Protein AF-A0A0F9H4Y7-F1 (afdb_monomer_lite)

Sequence (77 aa):
MPGKHAVRKRLPDTRDSITRHVVIDYSTDVYITVGLYPDTKQPGEVFITVGKVGSTVRGMIDLFGLNVSLLLQYGID

InterPro domains:
  IPR024434 TSCPD domain [PF12637] (12-77)

pLDDT: mean 80.58, std 11.64, range [43.25, 91.88]

Secondary structure (DSSP, 8-state):
---------PPPSS--EEEEEEEETTTEEEEEEEEE-TTT--EEEEEEEESS--HHHHHHHHHHHHHHHHHHHTT--

Radius of gyration: 14.74 Å; chains: 1; bounding box: 30×20×50 Å

Organism: NCBI:txid412755

Foldseek 3Di:
DPPPFLDQADADPDFDKDWDWDDDPNPKIKIWIFTARRPPRHTQFIAIDIDPDDPVVRVVRRVVRVVVNRVSRSVPD

Structure (mmCIF, N/CA/C/O backbone):
data_AF-A0A0F9H4Y7-F1
#
_entry.id   AF-A0A0F9H4Y7-F1
#
loop_
_atom_site.group_PDB
_atom_site.id
_atom_site.type_symbol
_atom_site.label_atom_id
_atom_site.label_alt_id
_atom_site.label_comp_id
_atom_site.label_asym_id
_atom_site.label_entity_id
_atom_site.label_seq_id
_atom_site.pdbx_PDB_ins_code
_atom_site.Cartn_x
_atom_site.Cartn_y
_atom_site.Cartn_z
_atom_site.occupancy
_atom_site.B_iso_or_equiv
_atom_site.auth_seq_id
_atom_site.auth_comp_id
_atom_site.auth_asym_id
_atom_site.auth_atom_id
_atom_site.pdbx_PDB_model_num
ATOM 1 N N . MET A 1 1 ? 2.044 -0.802 33.945 1.00 46.75 1 MET A N 1
ATOM 2 C CA . MET A 1 1 ? 0.850 -0.789 33.071 1.00 46.75 1 MET A CA 1
ATOM 3 C C . MET A 1 1 ? 0.955 -2.002 32.163 1.00 46.75 1 MET A C 1
ATOM 5 O O . MET A 1 1 ? 2.001 -2.121 31.535 1.00 46.75 1 MET A O 1
ATOM 9 N N . PRO A 1 2 ? -0.008 -2.940 32.141 1.00 43.25 2 PRO A N 1
ATOM 10 C CA . PRO A 1 2 ? 0.052 -4.049 31.193 1.00 43.25 2 PRO A CA 1
ATOM 11 C C . PRO A 1 2 ? 0.055 -3.449 29.785 1.00 43.25 2 PRO A C 1
ATOM 13 O O . PRO A 1 2 ? -0.768 -2.583 29.483 1.00 43.25 2 PRO A O 1
ATOM 16 N N . GLY A 1 3 ? 1.053 -3.820 28.979 1.00 52.31 3 GLY A N 1
ATOM 17 C CA . GLY A 1 3 ? 1.227 -3.295 27.631 1.00 52.31 3 GLY A CA 1
ATOM 18 C C . GLY A 1 3 ? -0.064 -3.485 26.850 1.00 52.31 3 GLY A C 1
ATOM 19 O O . GLY A 1 3 ? -0.617 -4.582 26.825 1.00 52.31 3 GLY A O 1
ATOM 20 N N . LYS A 1 4 ? -0.576 -2.402 26.263 1.00 53.12 4 LYS A N 1
ATOM 21 C CA . LYS A 1 4 ? -1.702 -2.441 25.332 1.00 53.12 4 LYS A CA 1
ATOM 22 C C . LYS A 1 4 ? -1.236 -3.302 24.158 1.00 53.12 4 LYS A C 1
ATOM 24 O O . LYS A 1 4 ? -0.572 -2.810 23.253 1.00 53.12 4 LYS A O 1
ATOM 29 N N . HIS A 1 5 ? -1.468 -4.610 24.226 1.00 55.25 5 HIS A N 1
ATOM 30 C CA . HIS A 1 5 ? -1.203 -5.484 23.099 1.00 55.25 5 HIS A CA 1
ATOM 31 C C . HIS A 1 5 ? -2.048 -4.939 21.958 1.00 55.25 5 HIS A C 1
ATOM 33 O O . HIS A 1 5 ? -3.264 -4.814 22.101 1.00 55.25 5 HIS A O 1
ATOM 39 N N . ALA A 1 6 ? -1.388 -4.536 20.879 1.00 57.22 6 ALA A N 1
ATOM 40 C CA . ALA A 1 6 ? -2.034 -4.154 19.645 1.00 57.22 6 ALA A CA 1
ATOM 41 C C . ALA A 1 6 ? -2.961 -5.298 19.213 1.00 57.22 6 ALA A C 1
ATOM 43 O O . ALA A 1 6 ? -2.517 -6.323 18.693 1.00 57.22 6 ALA A O 1
ATOM 44 N N . VAL A 1 7 ? -4.252 -5.178 19.519 1.00 65.38 7 VAL A N 1
ATOM 45 C CA . VAL A 1 7 ? -5.245 -6.158 19.096 1.00 65.38 7 VAL A CA 1
ATOM 46 C C . VAL A 1 7 ? -5.411 -5.943 17.605 1.00 65.38 7 VAL A C 1
ATOM 48 O O . VAL A 1 7 ? -5.852 -4.873 17.190 1.00 65.38 7 VAL A O 1
ATOM 51 N N . ARG A 1 8 ? -5.029 -6.946 16.805 1.00 69.12 8 ARG A N 1
ATOM 52 C CA . ARG A 1 8 ? -5.170 -6.890 15.350 1.00 69.12 8 ARG A CA 1
ATOM 53 C C . ARG A 1 8 ? -6.621 -6.560 15.007 1.00 69.12 8 ARG A C 1
ATOM 55 O O . ARG A 1 8 ? -7.504 -7.403 15.186 1.00 69.12 8 ARG A O 1
ATOM 62 N N . LYS A 1 9 ? -6.861 -5.367 14.470 1.00 72.75 9 LYS A N 1
ATOM 63 C CA . LYS A 1 9 ? -8.163 -5.001 13.922 1.00 72.75 9 LYS A CA 1
ATOM 64 C C . LYS A 1 9 ? -8.222 -5.575 12.511 1.00 72.75 9 LYS A C 1
ATOM 66 O O . LYS A 1 9 ? -7.463 -5.179 11.636 1.00 72.75 9 LYS A O 1
ATOM 71 N N . ARG A 1 10 ? -9.056 -6.593 12.294 1.00 72.94 10 ARG A N 1
ATOM 72 C CA . ARG A 1 10 ? -9.253 -7.129 10.941 1.00 72.94 10 ARG A CA 1
ATOM 73 C C . ARG A 1 10 ? -10.072 -6.129 10.136 1.00 72.94 10 ARG A C 1
ATOM 75 O O . ARG A 1 10 ? -11.046 -5.585 10.654 1.00 72.94 10 ARG A O 1
ATOM 82 N N . LEU A 1 11 ? -9.690 -5.909 8.883 1.00 77.62 11 LEU A N 1
ATOM 83 C CA . LEU A 1 11 ? -10.543 -5.176 7.960 1.00 77.62 11 LEU A CA 1
ATOM 84 C C . LEU A 1 11 ? -11.662 -6.090 7.430 1.00 77.62 11 LEU A C 1
ATOM 86 O O . LEU A 1 11 ? -11.418 -7.281 7.228 1.00 77.62 11 LEU A O 1
ATOM 90 N N . PRO A 1 12 ? -12.868 -5.547 7.196 1.00 79.62 12 PRO A N 1
ATOM 91 C CA . PRO A 1 12 ? -13.977 -6.281 6.594 1.00 79.62 12 PRO A CA 1
ATOM 92 C C . PRO A 1 12 ? -13.719 -6.584 5.115 1.00 79.62 12 PRO A C 1
ATOM 94 O O . PRO A 1 12 ? -12.951 -5.885 4.451 1.00 79.62 12 PRO A O 1
ATOM 97 N N . ASP A 1 13 ? -14.380 -7.612 4.583 1.00 78.12 13 ASP A N 1
ATOM 98 C CA . ASP A 1 13 ? -14.191 -8.062 3.195 1.00 78.12 13 ASP A CA 1
ATOM 99 C C . ASP A 1 13 ? -14.547 -6.980 2.165 1.00 78.12 13 ASP A C 1
ATOM 101 O O . ASP A 1 13 ? -13.954 -6.919 1.093 1.00 78.12 13 ASP A O 1
ATOM 105 N N . THR A 1 14 ? -15.480 -6.086 2.500 1.00 77.25 14 THR A N 1
ATOM 106 C CA . THR A 1 14 ? -15.831 -4.909 1.696 1.00 77.25 14 THR A CA 1
ATOM 107 C C . THR A 1 14 ? -15.536 -3.643 2.487 1.00 77.25 14 THR A C 1
ATOM 109 O O . THR A 1 14 ? -15.910 -3.534 3.656 1.00 77.25 14 THR A O 1
ATOM 112 N N . ARG A 1 15 ? -14.845 -2.694 1.857 1.00 85.50 15 ARG A N 1
ATOM 113 C CA . ARG A 1 15 ? -14.390 -1.451 2.482 1.00 85.50 15 ARG A CA 1
ATOM 114 C C . ARG A 1 15 ? -14.205 -0.354 1.442 1.00 85.50 15 ARG A C 1
ATOM 116 O O . ARG A 1 15 ? -13.974 -0.653 0.271 1.00 85.50 15 ARG A O 1
ATOM 123 N N . ASP A 1 16 ? -14.243 0.893 1.892 1.00 85.38 16 ASP A N 1
ATOM 124 C CA . ASP A 1 16 ? -13.893 2.028 1.045 1.00 85.38 16 ASP A CA 1
ATOM 125 C C . ASP A 1 16 ? -12.387 2.034 0.777 1.00 85.38 16 ASP A C 1
ATOM 127 O O . ASP A 1 16 ? -11.576 1.806 1.680 1.00 85.38 16 ASP A O 1
ATOM 131 N N . SER A 1 17 ? -12.008 2.324 -0.465 1.00 88.62 17 SER A N 1
ATOM 132 C CA . SER A 1 17 ? -10.610 2.463 -0.857 1.00 88.62 17 SER A CA 1
ATOM 133 C C . SER A 1 17 ? -10.380 3.744 -1.642 1.00 88.62 17 SER A C 1
ATOM 135 O O . SER A 1 17 ? -11.165 4.087 -2.526 1.00 88.62 17 SER A O 1
ATOM 137 N N . ILE A 1 18 ? -9.270 4.420 -1.365 1.00 90.44 18 ILE A N 1
ATOM 138 C CA . ILE A 1 18 ? -8.815 5.583 -2.121 1.00 90.44 18 ILE A CA 1
ATOM 139 C C . ILE A 1 18 ? -7.635 5.149 -2.982 1.00 90.44 18 ILE A C 1
ATOM 141 O O . ILE A 1 18 ? -6.579 4.802 -2.456 1.00 90.44 18 ILE A O 1
ATOM 145 N N . THR A 1 19 ? -7.798 5.208 -4.302 1.00 91.62 19 THR A N 1
ATOM 146 C CA . THR A 1 19 ? -6.693 4.999 -5.242 1.00 91.62 19 THR A CA 1
ATOM 147 C C . THR A 1 19 ? -6.181 6.339 -5.748 1.00 91.62 19 THR A C 1
ATOM 149 O O . THR A 1 19 ? -6.922 7.141 -6.317 1.00 91.62 19 THR A O 1
ATOM 152 N N . ARG A 1 20 ? -4.884 6.577 -5.563 1.00 91.88 20 ARG A N 1
ATOM 153 C CA . ARG A 1 20 ? -4.168 7.740 -6.070 1.00 91.88 20 ARG A CA 1
ATOM 154 C C . ARG A 1 20 ? -3.150 7.304 -7.112 1.00 91.88 20 ARG A C 1
ATOM 156 O O . ARG A 1 20 ? -2.245 6.530 -6.817 1.00 91.88 20 ARG A O 1
ATOM 163 N N . HIS A 1 21 ? -3.288 7.837 -8.319 1.00 90.00 21 HIS A N 1
ATOM 164 C CA . HIS A 1 21 ? -2.278 7.731 -9.367 1.00 90.00 21 HIS A CA 1
ATOM 165 C C . HIS A 1 21 ? -1.302 8.904 -9.256 1.00 90.00 21 HIS A C 1
ATOM 167 O O . HIS A 1 21 ? -1.710 10.054 -9.076 1.00 90.00 21 HIS A O 1
ATOM 173 N N . VAL A 1 22 ? -0.015 8.593 -9.312 1.00 88.50 22 VAL A N 1
ATOM 174 C CA . VAL A 1 22 ? 1.110 9.521 -9.250 1.00 88.50 22 VAL A CA 1
ATOM 175 C C . VAL A 1 22 ? 2.063 9.149 -10.375 1.00 88.50 22 VAL A C 1
ATOM 177 O O . VAL A 1 22 ? 2.347 7.975 -10.581 1.00 88.50 22 VAL A O 1
ATOM 180 N N . VAL A 1 23 ? 2.576 10.143 -11.090 1.00 84.44 23 VAL A N 1
ATOM 181 C CA . VAL A 1 23 ? 3.613 9.939 -12.103 1.00 84.44 23 VAL A CA 1
ATOM 182 C C . VAL A 1 23 ? 4.911 10.524 -11.564 1.00 84.44 23 VAL A C 1
ATOM 184 O O . VAL A 1 23 ? 4.973 11.718 -11.277 1.00 84.44 23 VAL A O 1
ATOM 187 N N . ILE A 1 24 ? 5.932 9.684 -11.407 1.00 82.75 24 ILE A N 1
ATOM 188 C CA . ILE A 1 24 ? 7.285 10.092 -11.013 1.00 82.75 24 ILE A CA 1
ATOM 189 C C . ILE A 1 24 ? 8.127 10.224 -12.286 1.00 82.75 24 ILE A C 1
ATOM 191 O O . ILE A 1 24 ? 8.152 9.306 -13.112 1.00 82.75 24 ILE A O 1
ATOM 195 N N . ASP A 1 25 ? 8.775 11.382 -12.452 1.00 73.19 25 ASP A N 1
ATOM 196 C CA . ASP A 1 25 ? 9.724 11.705 -13.528 1.00 73.19 25 ASP A CA 1
ATOM 197 C C . ASP A 1 25 ? 9.297 11.172 -14.908 1.00 73.19 25 ASP A C 1
ATOM 199 O O . ASP A 1 25 ? 10.019 10.435 -15.585 1.00 73.19 25 ASP A O 1
ATOM 203 N N . TYR A 1 26 ? 8.063 11.525 -15.294 1.00 69.62 26 TYR A N 1
ATOM 204 C CA . TYR A 1 26 ? 7.428 11.313 -16.608 1.00 69.62 26 TYR A CA 1
ATOM 205 C C . TYR A 1 26 ? 7.285 9.868 -17.115 1.00 69.62 26 TYR A C 1
ATOM 207 O O . TYR A 1 26 ? 6.678 9.648 -18.161 1.00 69.62 26 TYR A O 1
ATOM 215 N N . SER A 1 27 ? 7.836 8.881 -16.416 1.00 74.75 27 SER A N 1
ATOM 216 C CA . SER A 1 27 ? 8.005 7.519 -16.940 1.00 74.75 27 SER A CA 1
ATOM 217 C C . SER A 1 27 ? 7.608 6.425 -15.956 1.00 74.75 27 SER A C 1
ATOM 219 O O . SER A 1 27 ? 7.507 5.258 -16.346 1.00 74.75 27 SER A O 1
ATOM 221 N N . THR A 1 28 ? 7.362 6.798 -14.699 1.00 83.69 28 THR A N 1
ATOM 222 C CA . THR A 1 28 ? 7.019 5.862 -13.635 1.00 83.69 28 THR A CA 1
ATOM 223 C C . THR A 1 28 ? 5.619 6.149 -13.119 1.00 83.69 28 THR A C 1
ATOM 225 O O . THR A 1 28 ? 5.411 7.022 -12.280 1.00 83.69 28 THR A O 1
ATOM 228 N N . ASP A 1 29 ? 4.654 5.382 -13.610 1.00 88.75 29 ASP A N 1
ATOM 229 C CA . ASP A 1 29 ? 3.304 5.350 -13.060 1.00 88.75 29 ASP A CA 1
ATOM 230 C C . ASP A 1 29 ? 3.289 4.609 -11.723 1.00 88.75 29 ASP A C 1
ATOM 232 O O . ASP A 1 29 ? 3.698 3.451 -11.636 1.00 88.75 29 ASP A O 1
ATOM 236 N N . VAL A 1 30 ? 2.793 5.265 -10.684 1.00 88.81 30 VAL A N 1
ATOM 237 C CA . VAL A 1 30 ? 2.610 4.712 -9.345 1.00 88.81 30 VAL A CA 1
ATOM 238 C C . VAL A 1 30 ? 1.138 4.820 -8.979 1.00 88.81 30 VAL A C 1
ATOM 240 O O . VAL A 1 30 ? 0.564 5.905 -8.966 1.00 88.81 30 VAL A O 1
ATOM 243 N N . TYR A 1 31 ? 0.524 3.697 -8.639 1.00 90.81 31 TYR A N 1
ATOM 244 C CA . TYR A 1 31 ? -0.828 3.628 -8.107 1.00 90.81 31 TYR A CA 1
ATOM 245 C C . TYR A 1 31 ? -0.744 3.232 -6.641 1.00 90.81 31 TYR A C 1
ATOM 247 O O . TYR A 1 31 ? -0.295 2.135 -6.313 1.00 90.81 31 TYR A O 1
ATOM 255 N N . ILE A 1 32 ? -1.178 4.126 -5.763 1.00 90.81 32 ILE A N 1
ATOM 256 C CA . ILE A 1 32 ? -1.270 3.884 -4.327 1.00 90.81 32 ILE A CA 1
ATOM 257 C C . ILE A 1 32 ? -2.740 3.667 -4.008 1.00 90.81 32 ILE A C 1
ATOM 259 O O . ILE A 1 32 ? -3.551 4.559 -4.231 1.00 90.81 32 ILE A O 1
ATOM 263 N N . THR A 1 33 ? -3.092 2.495 -3.498 1.00 91.38 33 THR A N 1
ATOM 264 C CA . THR A 1 33 ? -4.455 2.176 -3.068 1.00 91.38 33 THR A CA 1
ATOM 265 C C . THR A 1 33 ? -4.469 2.013 -1.561 1.00 91.38 33 THR A C 1
ATOM 267 O O . THR A 1 33 ? -3.768 1.158 -1.029 1.00 91.38 33 THR A O 1
ATOM 270 N N . VAL A 1 34 ? -5.254 2.840 -0.879 1.00 90.62 34 VAL A N 1
ATOM 271 C CA . VAL A 1 34 ? -5.407 2.824 0.576 1.00 90.62 34 VAL A CA 1
ATOM 272 C C . VAL A 1 34 ? -6.795 2.304 0.911 1.00 90.62 34 VAL A C 1
ATOM 274 O O . VAL A 1 34 ? -7.781 2.942 0.549 1.00 90.62 34 VAL A O 1
ATOM 277 N N . GLY A 1 35 ? -6.877 1.163 1.590 1.00 89.38 35 GLY A N 1
ATOM 278 C CA . GLY A 1 35 ? -8.129 0.632 2.125 1.00 89.38 35 GLY A CA 1
ATOM 279 C C . GLY A 1 35 ? -8.397 1.199 3.516 1.00 89.38 35 GLY A C 1
ATOM 280 O O . GLY A 1 35 ? -7.506 1.213 4.369 1.00 89.38 35 GLY A O 1
ATOM 281 N N . LEU A 1 36 ? -9.616 1.680 3.745 1.00 87.25 36 LEU A N 1
ATOM 282 C CA . LEU A 1 36 ? -10.016 2.337 4.986 1.00 87.25 36 LEU A CA 1
ATOM 283 C C . LEU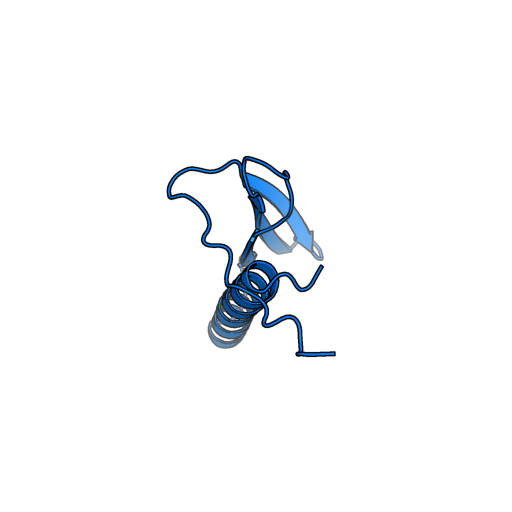 A 1 36 ? -10.884 1.417 5.848 1.00 87.25 36 LEU A C 1
ATOM 285 O O . LEU A 1 36 ? -11.659 0.609 5.340 1.00 87.25 36 LEU A O 1
ATOM 289 N N . TYR A 1 37 ? -10.814 1.570 7.168 1.00 83.00 37 TYR A N 1
ATOM 290 C CA . TYR A 1 37 ? -11.822 0.988 8.053 1.00 83.00 37 TYR A CA 1
ATOM 291 C C . TYR A 1 37 ? -13.158 1.725 7.872 1.00 83.00 37 TYR A C 1
ATOM 293 O O . TYR A 1 37 ? -13.168 2.950 7.992 1.00 83.00 37 TYR A O 1
ATOM 301 N N . PRO A 1 38 ? -14.289 1.027 7.661 1.00 77.00 38 PRO A N 1
ATOM 302 C CA . PRO A 1 38 ? -15.578 1.684 7.426 1.00 77.00 38 PRO A CA 1
ATOM 303 C C . PRO A 1 38 ? -16.039 2.544 8.610 1.00 77.00 38 PRO A C 1
ATOM 305 O O . PRO A 1 38 ? -16.625 3.602 8.403 1.00 77.00 38 PRO A O 1
ATOM 308 N N . ASP A 1 39 ? -15.714 2.136 9.841 1.00 77.81 39 ASP A N 1
ATOM 309 C CA . ASP A 1 39 ? -16.171 2.840 11.046 1.00 77.81 39 ASP A CA 1
ATOM 310 C C . ASP A 1 39 ? -15.364 4.113 11.337 1.00 77.81 39 ASP A C 1
ATOM 312 O O . ASP A 1 39 ? -15.917 5.135 11.735 1.00 77.81 39 ASP A O 1
ATOM 316 N N . THR A 1 40 ? -14.037 4.051 11.182 1.00 77.69 40 THR A N 1
ATOM 317 C CA . THR A 1 40 ? -13.118 5.125 11.606 1.00 77.69 40 THR A CA 1
ATOM 318 C C . THR A 1 40 ? -12.538 5.918 10.441 1.00 77.69 40 THR A C 1
ATOM 320 O O . THR A 1 40 ? -11.868 6.920 10.672 1.00 77.69 40 THR A O 1
ATOM 323 N N . LYS A 1 41 ? -12.751 5.466 9.197 1.00 78.38 41 LYS A N 1
ATOM 324 C CA . LYS A 1 41 ? -12.103 5.966 7.971 1.00 78.38 41 LYS A CA 1
ATOM 325 C C . LYS A 1 41 ? -10.573 6.026 8.043 1.00 78.38 41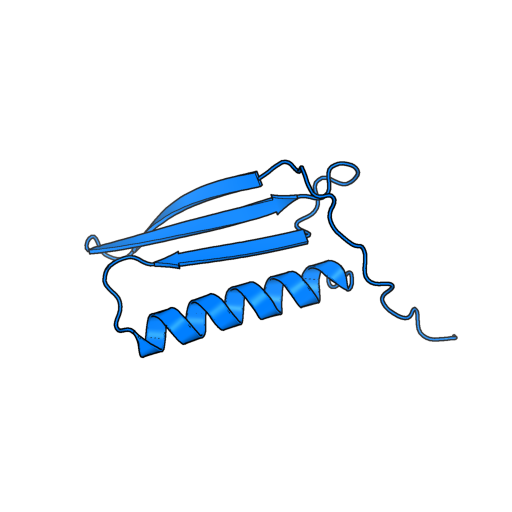 LYS A C 1
ATOM 327 O O . LYS A 1 41 ? -9.947 6.695 7.227 1.00 78.38 41 LYS A O 1
ATOM 332 N N . GLN A 1 42 ? -9.967 5.335 9.006 1.00 82.62 42 GLN A N 1
ATOM 333 C CA . GLN A 1 42 ? -8.517 5.267 9.144 1.00 82.62 42 GLN A CA 1
ATOM 334 C C . GLN A 1 42 ? -7.926 4.280 8.129 1.00 82.62 42 GLN A C 1
ATOM 336 O O . GLN A 1 42 ? -8.602 3.303 7.786 1.00 82.62 42 GLN A O 1
ATOM 341 N N . PRO A 1 43 ? -6.677 4.484 7.677 1.00 84.44 43 PRO A N 1
ATOM 342 C CA . PRO A 1 43 ? -5.976 3.535 6.821 1.00 84.44 43 PRO A CA 1
ATOM 343 C C . PRO A 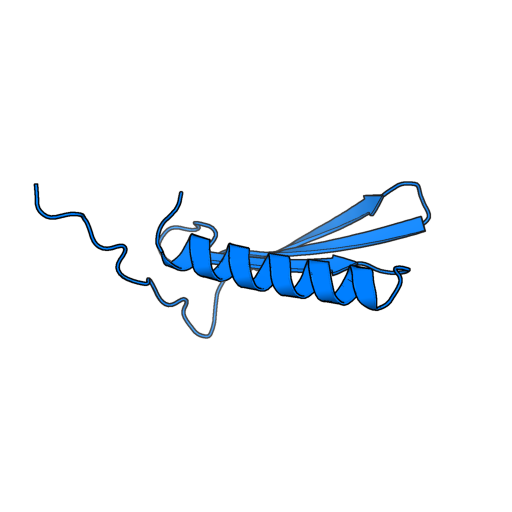1 43 ? -5.795 2.194 7.533 1.00 84.44 43 PRO A C 1
ATOM 345 O O . PRO A 1 43 ? -5.267 2.140 8.639 1.00 84.44 43 PRO A O 1
ATOM 348 N N . GLY A 1 44 ? -6.220 1.103 6.905 1.00 84.94 44 GLY A N 1
ATOM 349 C CA . GLY A 1 44 ? -5.970 -0.246 7.416 1.00 84.94 44 GLY A CA 1
ATOM 350 C C . GLY A 1 44 ? -5.140 -1.117 6.482 1.00 84.94 44 GLY A C 1
ATOM 351 O O . GLY A 1 44 ? -4.557 -2.102 6.927 1.00 84.94 44 GLY A O 1
ATOM 352 N N . GLU A 1 45 ? -5.029 -0.744 5.211 1.00 86.06 45 GLU A N 1
ATOM 353 C CA . GLU A 1 45 ? -4.096 -1.364 4.276 1.00 86.06 45 GLU A CA 1
ATOM 354 C C . GLU A 1 45 ? -3.642 -0.376 3.205 1.00 86.06 45 GLU A C 1
ATOM 356 O O . GLU A 1 45 ? -4.349 0.579 2.873 1.00 86.06 45 GLU A O 1
ATOM 361 N N . VAL A 1 46 ? -2.455 -0.624 2.662 1.00 88.50 46 VAL A N 1
ATOM 362 C CA . VAL A 1 46 ? -1.851 0.156 1.587 1.00 88.50 46 VAL A CA 1
ATOM 363 C C . VAL A 1 46 ? -1.224 -0.794 0.576 1.00 88.50 46 VAL A C 1
ATOM 365 O O . VAL A 1 46 ? -0.358 -1.603 0.908 1.00 88.50 46 VAL A O 1
ATOM 368 N N . PHE A 1 47 ? -1.615 -0.637 -0.681 1.00 88.88 47 PHE A N 1
ATOM 369 C CA . PHE A 1 47 ? -1.019 -1.317 -1.822 1.00 88.88 47 PHE A CA 1
ATOM 370 C C . PHE A 1 47 ? -0.367 -0.302 -2.744 1.00 88.88 47 PHE A C 1
ATOM 372 O O . PHE A 1 47 ? -0.929 0.761 -3.010 1.00 88.88 47 PHE A O 1
ATOM 379 N N . ILE A 1 48 ? 0.808 -0.645 -3.261 1.00 89.69 48 ILE A N 1
ATOM 380 C CA . ILE A 1 48 ? 1.555 0.205 -4.182 1.00 89.69 48 ILE A CA 1
ATOM 381 C C . ILE A 1 48 ? 1.839 -0.616 -5.433 1.00 89.69 48 ILE A C 1
ATOM 383 O O . ILE A 1 48 ? 2.505 -1.641 -5.380 1.00 89.69 48 ILE A O 1
ATOM 387 N N . THR A 1 49 ? 1.326 -0.165 -6.570 1.00 87.56 49 THR A N 1
ATOM 388 C CA . THR A 1 49 ? 1.611 -0.741 -7.883 1.00 87.56 49 THR A CA 1
ATOM 389 C C . THR A 1 49 ? 2.451 0.249 -8.659 1.00 87.56 49 THR A C 1
ATOM 391 O O . THR A 1 49 ? 1.996 1.354 -8.939 1.00 87.56 49 THR A O 1
ATOM 394 N N . VAL A 1 50 ? 3.664 -0.148 -9.029 1.00 86.62 50 VAL A N 1
ATOM 395 C CA . VAL A 1 50 ? 4.536 0.670 -9.878 1.00 86.62 50 VAL A CA 1
ATOM 396 C C . VAL A 1 50 ? 4.629 0.057 -11.268 1.00 86.62 50 VAL A C 1
ATOM 398 O O . VAL A 1 50 ? 4.678 -1.168 -11.397 1.00 86.62 50 VAL A O 1
ATOM 401 N N . GLY A 1 51 ? 4.623 0.916 -12.287 1.00 81.94 51 GLY A N 1
ATOM 402 C CA . GLY A 1 51 ? 4.763 0.586 -13.699 1.00 81.94 51 GLY A CA 1
ATOM 403 C C . GLY A 1 51 ? 6.148 0.037 -14.045 1.00 81.94 51 GLY A C 1
ATOM 404 O O . GLY A 1 51 ? 6.549 -1.011 -13.551 1.00 81.94 51 GLY A O 1
ATOM 405 N N . LYS A 1 52 ? 6.874 0.707 -14.947 1.00 80.81 52 LYS A N 1
ATOM 406 C CA . LYS A 1 52 ? 8.141 0.219 -15.524 1.00 80.81 52 LYS A CA 1
ATOM 407 C C . LYS A 1 52 ? 9.281 0.161 -14.491 1.00 80.81 52 LYS A C 1
ATOM 409 O O . LYS A 1 52 ? 10.147 1.026 -14.468 1.00 80.81 52 LYS A O 1
ATOM 414 N N . VAL A 1 53 ? 9.301 -0.880 -13.661 1.00 82.44 53 VAL A N 1
ATOM 415 C CA . VAL A 1 53 ? 10.370 -1.168 -12.691 1.00 82.44 53 VAL A CA 1
ATOM 416 C C . VAL A 1 53 ? 10.831 -2.618 -12.820 1.00 82.44 53 VAL A C 1
ATOM 418 O O . VAL A 1 53 ? 10.054 -3.495 -13.195 1.00 82.44 53 VAL A O 1
ATOM 421 N N . GLY A 1 54 ? 12.105 -2.885 -12.523 1.00 86.06 54 GLY A N 1
ATOM 422 C CA . GLY A 1 54 ? 12.637 -4.251 -12.520 1.00 86.06 54 GLY A CA 1
ATOM 423 C C . GLY A 1 54 ? 11.918 -5.152 -11.505 1.00 86.06 54 GLY A C 1
ATOM 424 O O . GLY A 1 54 ? 11.442 -4.677 -10.473 1.00 86.06 54 GLY A O 1
ATOM 425 N N . SER A 1 55 ? 11.868 -6.461 -11.769 1.00 86.50 55 SER A N 1
ATOM 426 C CA . SER A 1 55 ? 11.130 -7.444 -10.954 1.00 86.50 55 SER A CA 1
ATOM 427 C C . SER A 1 55 ? 11.546 -7.466 -9.478 1.00 86.50 55 SER A C 1
ATOM 429 O O . SER A 1 55 ? 10.689 -7.586 -8.606 1.00 86.50 55 SER A O 1
ATOM 431 N N . THR A 1 56 ? 12.835 -7.278 -9.180 1.00 88.44 56 THR A N 1
ATOM 432 C CA . THR A 1 56 ? 13.341 -7.179 -7.800 1.00 88.44 56 THR A CA 1
ATOM 433 C C . THR A 1 56 ? 12.755 -5.976 -7.065 1.00 88.44 56 THR A C 1
ATOM 435 O O . THR A 1 56 ? 12.287 -6.102 -5.937 1.00 88.44 56 THR A O 1
ATOM 438 N N . VAL A 1 57 ? 12.732 -4.813 -7.723 1.00 87.50 57 VAL A N 1
ATOM 439 C CA . VAL A 1 57 ? 12.177 -3.578 -7.153 1.00 87.50 57 VAL A CA 1
ATOM 440 C C . VAL A 1 57 ? 10.674 -3.728 -6.955 1.00 87.50 57 VAL A C 1
ATOM 442 O O . VAL A 1 57 ? 10.155 -3.352 -5.907 1.00 87.50 57 VAL A O 1
ATOM 445 N N . ARG A 1 58 ? 9.981 -4.347 -7.918 1.00 85.94 58 ARG A N 1
ATOM 446 C CA . ARG A 1 58 ? 8.551 -4.628 -7.790 1.00 85.94 58 ARG A CA 1
ATOM 447 C C . ARG A 1 58 ? 8.252 -5.500 -6.571 1.00 85.94 58 ARG A C 1
ATOM 449 O O . ARG A 1 58 ? 7.418 -5.122 -5.757 1.00 85.94 58 ARG A O 1
ATOM 456 N N . GLY A 1 59 ? 8.987 -6.600 -6.405 1.00 88.44 59 GLY A N 1
ATOM 457 C CA . GLY A 1 59 ? 8.818 -7.497 -5.261 1.00 88.44 59 GLY A CA 1
ATOM 458 C C . GLY A 1 59 ? 9.069 -6.809 -3.917 1.00 88.44 59 GLY A C 1
ATOM 459 O O . GLY A 1 59 ? 8.316 -7.019 -2.971 1.00 88.44 59 GLY A O 1
ATOM 460 N N . MET A 1 60 ? 10.078 -5.935 -3.830 1.00 90.25 60 MET A N 1
ATOM 461 C CA . MET A 1 60 ? 10.333 -5.152 -2.613 1.00 90.25 60 MET A CA 1
ATOM 462 C C . MET A 1 60 ? 9.176 -4.209 -2.272 1.00 90.25 60 MET A C 1
ATOM 464 O O . MET A 1 60 ? 8.810 -4.094 -1.105 1.00 90.25 60 MET A O 1
ATOM 468 N N . ILE A 1 61 ? 8.588 -3.552 -3.272 1.00 90.25 61 ILE A N 1
ATOM 469 C CA . ILE A 1 61 ? 7.456 -2.636 -3.083 1.00 90.25 61 ILE A CA 1
ATOM 470 C C . ILE A 1 61 ? 6.205 -3.397 -2.641 1.00 90.25 61 ILE A C 1
ATOM 472 O O . ILE A 1 61 ? 5.525 -2.965 -1.710 1.00 90.25 61 ILE A O 1
ATOM 476 N N . ASP A 1 62 ? 5.934 -4.548 -3.256 1.00 88.69 62 ASP A N 1
ATOM 477 C CA . ASP A 1 62 ? 4.797 -5.392 -2.884 1.00 88.69 62 ASP A CA 1
ATOM 478 C C . ASP A 1 62 ? 4.944 -5.887 -1.426 1.00 88.69 62 ASP A C 1
ATOM 480 O O . ASP A 1 62 ? 4.007 -5.788 -0.629 1.00 88.69 62 ASP A O 1
ATOM 484 N N . LEU A 1 63 ? 6.146 -6.332 -1.033 1.00 90.31 63 LEU A N 1
ATOM 485 C CA . LEU A 1 63 ? 6.454 -6.720 0.351 1.00 90.31 63 LEU A CA 1
ATOM 486 C C . LEU A 1 63 ? 6.359 -5.542 1.328 1.00 90.31 63 LEU A C 1
ATOM 488 O O . LEU A 1 63 ? 5.924 -5.714 2.468 1.00 90.31 63 LEU A O 1
ATOM 492 N N . PHE A 1 64 ? 6.757 -4.345 0.902 1.00 89.25 64 PHE A N 1
ATOM 493 C CA . PHE A 1 64 ? 6.632 -3.139 1.712 1.00 89.25 64 PHE A CA 1
ATOM 494 C C . PHE A 1 64 ? 5.161 -2.794 1.971 1.00 89.25 64 PHE A C 1
ATOM 496 O O . PHE A 1 64 ? 4.786 -2.602 3.126 1.00 89.25 64 PHE A O 1
ATOM 503 N N . GLY A 1 65 ? 4.312 -2.800 0.939 1.00 88.25 65 GLY A N 1
ATOM 504 C CA . GLY A 1 65 ? 2.869 -2.576 1.08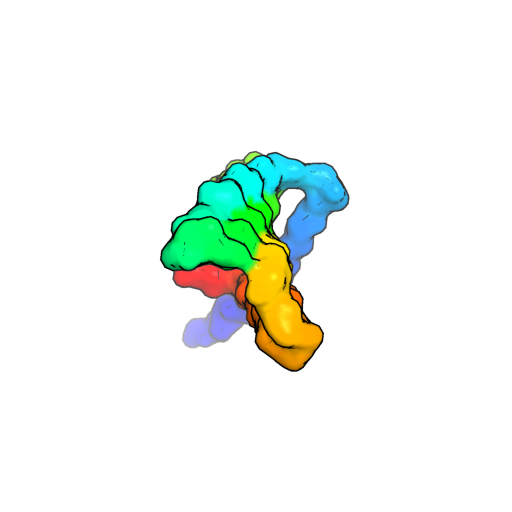7 1.00 88.25 65 GLY A CA 1
ATOM 505 C C . GLY A 1 65 ? 2.211 -3.596 2.020 1.00 88.25 65 GLY A C 1
ATOM 506 O O . GLY A 1 65 ? 1.439 -3.224 2.906 1.00 88.25 65 GLY A O 1
ATOM 507 N N . LEU A 1 66 ? 2.588 -4.874 1.904 1.00 88.56 66 LEU A N 1
ATOM 508 C CA . LEU A 1 66 ? 2.123 -5.930 2.808 1.00 88.56 66 LEU A CA 1
ATOM 509 C C . LEU A 1 66 ? 2.519 -5.653 4.268 1.00 88.56 66 LEU A C 1
ATOM 511 O O . LEU A 1 66 ? 1.670 -5.718 5.159 1.00 88.56 66 LEU A O 1
ATOM 515 N N . ASN A 1 67 ? 3.787 -5.314 4.518 1.00 88.12 67 ASN A N 1
ATOM 516 C CA . ASN A 1 67 ? 4.276 -5.007 5.864 1.00 88.12 67 ASN A CA 1
ATOM 517 C C . ASN A 1 67 ? 3.586 -3.772 6.453 1.00 88.12 67 ASN A C 1
ATOM 519 O O . ASN A 1 67 ? 3.126 -3.823 7.590 1.00 88.12 67 ASN A O 1
ATOM 523 N N . VAL A 1 68 ? 3.449 -2.687 5.686 1.00 87.12 68 VAL A N 1
ATOM 524 C CA . VAL A 1 68 ? 2.742 -1.473 6.128 1.00 87.12 68 VAL A CA 1
ATOM 525 C C . VAL A 1 68 ? 1.281 -1.782 6.451 1.00 87.12 68 VAL A C 1
ATOM 527 O O . VAL A 1 68 ? 0.788 -1.383 7.501 1.00 87.12 68 VAL A O 1
ATOM 530 N N . SER A 1 69 ? 0.605 -2.566 5.612 1.00 85.50 69 SER A N 1
ATOM 531 C CA . SER A 1 69 ? -0.776 -2.999 5.859 1.00 85.50 69 SER A CA 1
ATOM 532 C C . SER A 1 69 ? -0.915 -3.822 7.138 1.00 85.50 69 SER A C 1
ATOM 534 O O . SER A 1 69 ? -1.920 -3.728 7.842 1.00 85.50 69 SER A O 1
ATOM 536 N N . LEU A 1 70 ? 0.092 -4.635 7.460 1.00 85.00 70 LEU A N 1
ATOM 537 C CA . LEU A 1 70 ? 0.122 -5.384 8.708 1.00 85.00 70 LEU A CA 1
ATOM 538 C C . LEU A 1 70 ? 0.303 -4.442 9.905 1.00 85.00 70 LEU A C 1
ATOM 540 O O . LEU A 1 70 ? -0.446 -4.552 10.871 1.00 85.00 70 LEU A O 1
ATOM 544 N N . LEU A 1 71 ? 1.243 -3.494 9.827 1.00 83.00 71 LEU A N 1
ATOM 545 C CA . LEU A 1 71 ? 1.496 -2.507 10.885 1.00 83.00 71 LEU A CA 1
ATOM 546 C C . LEU A 1 71 ? 0.255 -1.647 11.177 1.00 83.00 71 LEU A C 1
ATOM 548 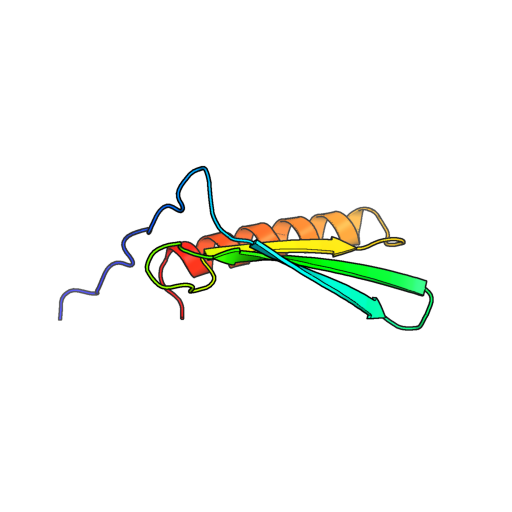O O . LEU A 1 71 ? -0.100 -1.475 12.343 1.00 83.00 71 LEU A O 1
ATOM 552 N N . LEU A 1 72 ? -0.460 -1.205 10.137 1.00 82.56 72 LEU A N 1
ATOM 553 C CA . LEU A 1 72 ? -1.714 -0.452 10.269 1.00 82.56 72 LEU A CA 1
ATOM 554 C C . LEU A 1 72 ? -2.813 -1.264 10.977 1.00 82.56 72 LEU A C 1
ATOM 556 O O . LEU A 1 72 ? -3.568 -0.734 11.789 1.00 82.56 72 LEU A O 1
ATOM 560 N N . GLN A 1 73 ? -2.886 -2.580 10.751 1.00 78.94 73 GLN A N 1
ATOM 561 C CA . GLN A 1 73 ? -3.825 -3.455 11.472 1.00 78.94 73 GLN A CA 1
ATOM 562 C C . GLN A 1 73 ? -3.501 -3.619 12.960 1.00 78.94 73 GLN A C 1
ATOM 564 O O . GLN A 1 73 ? -4.396 -3.942 13.745 1.00 78.94 73 GLN A O 1
ATOM 569 N N . TYR A 1 74 ? -2.247 -3.404 13.358 1.00 77.19 74 TYR A N 1
ATOM 570 C CA . TYR A 1 74 ? -1.819 -3.400 14.757 1.00 77.19 74 TYR A CA 1
ATOM 571 C C . TYR A 1 74 ? -1.997 -2.024 15.430 1.00 77.19 74 TYR A C 1
ATOM 573 O O . TYR A 1 74 ? -1.616 -1.854 16.584 1.00 77.19 74 TYR A O 1
ATOM 581 N N . G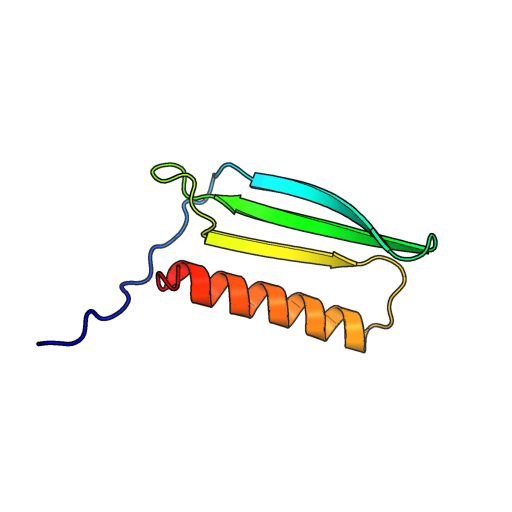LY A 1 75 ? -2.629 -1.047 14.772 1.00 63.16 75 GLY A N 1
ATOM 582 C CA . GLY A 1 75 ? -2.919 0.250 15.391 1.00 63.16 75 GLY A CA 1
ATOM 583 C C . GLY A 1 75 ? -1.666 1.085 15.652 1.00 63.16 75 GLY A C 1
ATOM 584 O O . GLY A 1 75 ? -1.623 1.835 16.627 1.00 63.16 75 GLY A O 1
ATOM 585 N N . ILE A 1 76 ? -0.643 0.919 14.810 1.00 57.50 76 ILE A N 1
ATOM 586 C CA . ILE A 1 76 ? 0.419 1.914 14.680 1.00 57.50 76 ILE A CA 1
ATOM 587 C C . ILE A 1 76 ? -0.178 3.042 13.829 1.00 57.50 76 ILE A C 1
ATOM 589 O O . ILE A 1 76 ? -0.207 2.935 12.605 1.00 57.50 76 ILE A O 1
ATOM 593 N N . ASP A 1 77 ? -0.756 4.030 14.515 1.00 50.88 77 ASP A N 1
ATOM 594 C CA . ASP A 1 77 ? -1.206 5.319 13.961 1.00 50.88 77 ASP A CA 1
ATOM 595 C C . ASP A 1 77 ? -0.010 6.274 13.788 1.00 50.88 77 ASP A C 1
ATOM 597 O O . ASP A 1 77 ? 0.881 6.272 14.676 1.00 50.88 77 ASP A O 1
#